Protein AF-A0A377TPM5-F1 (afdb_monomer_lite)

Sequence (86 aa):
MVSPPIPPLPEALHDVDFTVATTARSRARFHYYATPQQLLPLLEEKAQWMTHAALVFGREDSGLSNEELALADVLTGVRWLRIIRR

Radius of gyration: 14.67 Å; chains: 1; bounding box: 40×44×28 Å

Secondary structure (DSSP, 8-state):
-PPPPPPPHHHHTTT-SEEEEEESS--TTSS-EE-HHHHHHHHHHHTTT-S-EEEE--BTTTB--HHHHHT-SEEEE---------

Foldseek 3Di:
DDDDDDDPPVVVCVLFPAEEEEDQDPDPPDPAEDEPVRVVVVCVVCVVPTDHYYYDWADPPPTDDPVSVVPHPYYYYPPPPPPPPD

Organism: Klebsiella pneumoniae (NCBI:txid573)

InterPro domains:
  IPR004384 RNA methyltransferase TrmJ/LasT [PTHR42786] (8-76)
  IPR029026 tRNA (guanine-N1-)-methyltransferase, N-terminal [G3DSA:3.40.1280.10] (5-80)
  IPR029028 Alpha/beta knot methyltransferases [SSF75217] (8-78)

Structure (mmCIF, N/CA/C/O backbone):
data_AF-A0A377TPM5-F1
#
_entry.id   AF-A0A377TPM5-F1
#
loop_
_atom_site.group_PDB
_atom_site.id
_atom_site.type_symbol
_atom_site.label_atom_id
_atom_site.label_alt_id
_atom_site.label_comp_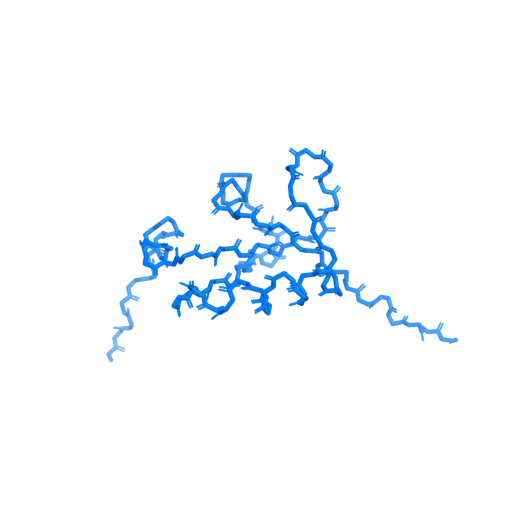id
_atom_site.label_asym_id
_atom_site.label_entity_id
_atom_site.label_seq_id
_atom_site.pdbx_PDB_ins_code
_atom_site.Cartn_x
_atom_site.Cartn_y
_atom_site.Cartn_z
_atom_site.occupancy
_atom_site.B_iso_or_equiv
_atom_site.auth_seq_id
_atom_site.auth_comp_id
_atom_site.auth_asym_id
_atom_site.auth_atom_id
_atom_site.pdbx_PDB_model_num
ATOM 1 N N . MET A 1 1 ? 8.860 -28.160 6.827 1.00 73.94 1 MET A N 1
ATOM 2 C CA . MET A 1 1 ? 7.494 -27.613 6.698 1.00 73.94 1 MET A CA 1
ATOM 3 C C . MET A 1 1 ? 7.571 -26.525 5.640 1.00 73.94 1 MET A C 1
ATOM 5 O O . MET A 1 1 ? 8.371 -25.618 5.814 1.00 73.94 1 MET A O 1
ATOM 9 N N . VAL A 1 2 ? 6.900 -26.688 4.501 1.00 81.38 2 VAL A N 1
ATOM 10 C CA . VAL A 1 2 ? 6.872 -25.673 3.429 1.00 81.38 2 VAL A CA 1
ATOM 11 C C . VAL A 1 2 ? 5.850 -24.607 3.817 1.00 81.38 2 VAL A C 1
ATOM 13 O O . VAL A 1 2 ? 4.754 -24.965 4.247 1.00 81.38 2 VAL A O 1
ATOM 16 N N . SER A 1 3 ? 6.214 -23.327 3.723 1.00 78.38 3 SER A N 1
ATOM 17 C CA . SER A 1 3 ? 5.278 -22.224 3.960 1.00 78.38 3 SER A CA 1
ATOM 18 C C . SER A 1 3 ? 4.111 -22.295 2.972 1.00 78.38 3 SER A C 1
ATOM 20 O O . SER A 1 3 ? 4.319 -22.724 1.831 1.00 78.38 3 SER A O 1
ATOM 22 N N . PRO A 1 4 ? 2.897 -21.887 3.379 1.00 82.25 4 PRO A N 1
ATOM 23 C CA . PRO A 1 4 ? 1.779 -21.803 2.455 1.00 82.25 4 PRO A CA 1
ATOM 24 C C . PRO A 1 4 ? 2.101 -20.835 1.304 1.00 82.25 4 PRO A C 1
ATOM 26 O O . PRO A 1 4 ? 2.920 -19.923 1.475 1.00 82.25 4 PRO A O 1
ATOM 29 N N . PRO A 1 5 ? 1.481 -21.030 0.128 1.00 84.56 5 PRO A N 1
ATOM 30 C CA . PRO A 1 5 ? 1.615 -20.089 -0.973 1.00 84.56 5 PRO A CA 1
ATOM 31 C C . PRO A 1 5 ? 1.124 -18.703 -0.540 1.00 84.56 5 PRO A C 1
ATOM 33 O O . PRO A 1 5 ? 0.136 -18.583 0.183 1.00 84.56 5 PRO A O 1
ATOM 36 N N . ILE A 1 6 ? 1.827 -17.662 -0.984 1.00 82.25 6 ILE A N 1
ATOM 37 C CA . ILE A 1 6 ? 1.413 -16.277 -0.745 1.00 82.25 6 ILE A CA 1
ATOM 38 C C . ILE A 1 6 ? 0.180 -16.003 -1.620 1.00 82.25 6 ILE A C 1
ATOM 40 O O . ILE A 1 6 ? 0.248 -16.268 -2.826 1.00 82.25 6 ILE A O 1
ATOM 44 N N . PRO A 1 7 ? -0.930 -15.500 -1.052 1.00 90.25 7 PRO A N 1
ATOM 45 C CA . PRO A 1 7 ? -2.127 -15.201 -1.825 1.00 90.25 7 PRO A CA 1
ATOM 46 C C . PRO A 1 7 ? -1.907 -14.004 -2.769 1.00 90.25 7 PRO A C 1
ATOM 48 O O . PRO A 1 7 ? -1.018 -13.177 -2.536 1.00 90.25 7 PRO A O 1
ATOM 51 N N . PRO A 1 8 ? -2.715 -13.872 -3.834 1.00 93.00 8 PRO A N 1
ATOM 52 C CA . PRO A 1 8 ? -2.754 -12.665 -4.652 1.00 93.00 8 PRO A CA 1
ATOM 53 C C . PRO A 1 8 ? -3.079 -11.417 -3.819 1.00 93.00 8 PRO A C 1
ATOM 55 O O . PRO A 1 8 ? -3.807 -11.492 -2.829 1.00 93.00 8 PRO A O 1
ATOM 58 N N . LEU A 1 9 ? -2.602 -10.247 -4.257 1.00 93.38 9 LEU A N 1
ATOM 59 C CA . LEU A 1 9 ? -2.767 -8.993 -3.511 1.00 93.38 9 LEU A CA 1
ATOM 60 C C . LEU A 1 9 ? -4.228 -8.669 -3.123 1.00 93.38 9 LEU A C 1
ATOM 62 O O . LEU A 1 9 ? -4.433 -8.319 -1.967 1.00 93.38 9 LEU A O 1
ATOM 66 N N . PRO A 1 10 ? -5.251 -8.818 -3.994 1.00 94.94 10 PRO A N 1
ATOM 67 C CA . PRO A 1 10 ? -6.640 -8.564 -3.595 1.00 94.94 10 PRO A CA 1
ATOM 68 C C . PRO A 1 10 ? -7.110 -9.418 -2.411 1.00 94.94 10 PRO A C 1
ATOM 70 O O . PRO A 1 10 ? -7.841 -8.940 -1.554 1.00 94.94 10 PRO A O 1
ATOM 73 N N . GLU A 1 11 ? -6.680 -10.679 -2.355 1.00 95.06 11 GLU A N 1
ATOM 74 C CA . GLU A 1 11 ? -7.028 -11.596 -1.267 1.00 95.06 11 GLU A CA 1
ATOM 75 C C . GLU A 1 11 ? -6.258 -11.243 0.014 1.00 95.06 11 GLU A C 1
ATOM 77 O O . GLU A 1 11 ? -6.820 -11.260 1.108 1.00 95.06 11 GLU A O 1
ATOM 82 N N . ALA A 1 12 ? -4.999 -10.821 -0.121 1.00 92.75 12 ALA A N 1
ATOM 83 C CA . ALA A 1 12 ? -4.188 -10.337 0.995 1.00 92.75 12 ALA A CA 1
ATOM 84 C C . ALA A 1 12 ? -4.706 -9.027 1.625 1.00 92.75 12 ALA A C 1
ATOM 86 O O . ALA A 1 12 ? -4.281 -8.686 2.724 1.00 92.75 12 ALA A O 1
ATOM 87 N N . LEU A 1 13 ? -5.577 -8.287 0.931 1.00 94.88 13 LEU A N 1
ATOM 88 C CA . LEU A 1 13 ? -6.136 -7.009 1.385 1.00 94.88 13 LEU A CA 1
ATOM 89 C C . LEU A 1 13 ? -7.597 -7.116 1.861 1.00 94.88 13 LEU A C 1
ATOM 91 O O . LEU A 1 13 ? -8.200 -6.096 2.176 1.00 94.88 13 LEU A O 1
ATOM 95 N N . HIS A 1 14 ? -8.192 -8.314 1.896 1.00 94.12 14 HIS A N 1
ATOM 96 C CA . HIS A 1 14 ? -9.637 -8.469 2.122 1.00 94.12 14 HIS A CA 1
ATOM 97 C C . HIS A 1 14 ? -10.135 -7.980 3.499 1.00 94.12 14 HIS A C 1
ATOM 99 O O . HIS A 1 14 ? -11.311 -7.647 3.633 1.00 94.12 14 HIS A O 1
ATOM 105 N N . ASP A 1 15 ? -9.266 -7.953 4.509 1.00 93.88 15 ASP A N 1
ATOM 106 C CA . ASP A 1 15 ? -9.528 -7.551 5.896 1.00 93.88 15 ASP A CA 1
ATOM 107 C C . ASP A 1 15 ? -8.805 -6.249 6.288 1.00 93.88 15 ASP A C 1
ATOM 109 O O . ASP A 1 15 ? -8.710 -5.903 7.468 1.00 93.88 15 ASP A O 1
ATOM 113 N N . VAL A 1 16 ? -8.301 -5.518 5.290 1.00 95.06 16 VAL A N 1
ATOM 114 C CA . VAL A 1 16 ? -7.590 -4.251 5.456 1.00 95.06 16 VAL A CA 1
ATOM 115 C C . VAL A 1 16 ? -8.555 -3.087 5.239 1.00 95.06 16 VAL A C 1
ATOM 117 O O . VAL A 1 16 ? -9.175 -2.973 4.186 1.00 95.06 16 VAL A O 1
ATOM 120 N N . ASP A 1 17 ? -8.638 -2.175 6.210 1.00 94.06 17 ASP A N 1
ATOM 121 C CA . ASP A 1 17 ? -9.521 -1.003 6.138 1.00 94.06 17 ASP A CA 1
ATOM 122 C C . ASP A 1 17 ? -8.907 0.154 5.331 1.00 94.06 17 ASP A C 1
ATOM 124 O O . ASP A 1 17 ? -9.619 1.050 4.874 1.00 94.06 17 ASP A O 1
ATOM 128 N N . PHE A 1 18 ? -7.574 0.182 5.211 1.00 93.12 18 PHE A N 1
ATOM 129 C CA . PHE A 1 18 ? -6.857 1.225 4.481 1.00 93.12 18 PHE A CA 1
ATOM 130 C C . PHE A 1 18 ? -5.538 0.726 3.891 1.00 93.12 18 PHE A C 1
ATOM 132 O O . PHE A 1 18 ? -4.667 0.205 4.595 1.00 93.12 18 PHE A O 1
ATOM 139 N N . THR A 1 19 ? -5.346 0.967 2.600 1.00 94.62 19 THR A N 1
ATOM 140 C CA . THR A 1 19 ? -4.177 0.505 1.856 1.00 94.62 19 THR A CA 1
ATOM 141 C C . THR A 1 19 ? -3.342 1.675 1.351 1.00 94.62 19 THR A C 1
ATOM 143 O O . THR A 1 19 ? -3.797 2.522 0.579 1.00 94.62 19 THR A O 1
ATOM 146 N N . VAL A 1 20 ? -2.064 1.685 1.729 1.00 94.06 20 VAL A N 1
ATOM 147 C CA . VAL A 1 20 ? -1.054 2.606 1.209 1.00 94.06 20 VAL A CA 1
ATOM 148 C C . VAL A 1 20 ? -0.132 1.850 0.265 1.00 94.06 20 VAL A C 1
ATOM 150 O O . VAL A 1 20 ? 0.553 0.923 0.685 1.00 94.06 20 VAL A O 1
ATOM 153 N N . ALA A 1 21 ? -0.032 2.276 -0.990 1.00 93.56 21 ALA A N 1
ATOM 154 C CA . ALA A 1 21 ? 0.922 1.700 -1.935 1.00 93.56 21 ALA A CA 1
ATOM 155 C C . ALA A 1 21 ? 2.120 2.619 -2.175 1.00 93.56 21 ALA A C 1
ATOM 157 O O . ALA A 1 21 ? 2.003 3.837 -2.335 1.00 93.56 21 ALA A O 1
ATOM 158 N N . THR A 1 22 ? 3.301 2.014 -2.246 1.00 92.12 22 THR A N 1
ATOM 159 C CA . THR A 1 22 ? 4.548 2.720 -2.527 1.00 92.12 22 THR A CA 1
ATOM 160 C C . THR A 1 22 ? 4.835 2.796 -4.024 1.00 92.12 22 THR A C 1
ATOM 162 O O . THR A 1 22 ? 4.641 1.841 -4.776 1.00 92.12 22 THR A O 1
ATOM 165 N N . THR A 1 23 ? 5.323 3.946 -4.493 1.00 86.50 23 THR A N 1
ATOM 166 C CA . THR A 1 23 ? 5.698 4.106 -5.902 1.00 86.50 23 THR A CA 1
ATOM 167 C C . THR A 1 23 ? 6.911 5.011 -6.096 1.00 86.50 23 THR A C 1
ATOM 169 O O . THR A 1 23 ? 7.067 6.038 -5.440 1.00 86.50 23 THR A O 1
ATOM 172 N N . ALA A 1 24 ? 7.775 4.645 -7.045 1.00 80.19 24 ALA A N 1
ATOM 173 C CA . ALA A 1 24 ? 8.900 5.475 -7.477 1.00 80.19 24 ALA A CA 1
ATOM 174 C C . ALA A 1 24 ? 8.483 6.576 -8.472 1.00 80.19 24 ALA A C 1
ATOM 176 O O . ALA A 1 24 ? 9.264 7.480 -8.768 1.00 80.19 24 ALA A O 1
ATOM 177 N N . ARG A 1 25 ? 7.265 6.502 -9.026 1.00 72.88 25 ARG A N 1
ATOM 178 C CA . ARG A 1 25 ? 6.767 7.457 -10.020 1.00 72.88 25 ARG A CA 1
ATOM 179 C C . ARG A 1 25 ? 5.697 8.338 -9.397 1.00 72.88 25 ARG A C 1
ATOM 181 O O . ARG A 1 25 ? 4.677 7.834 -8.944 1.00 72.88 25 ARG A O 1
ATOM 188 N N . SER A 1 26 ? 5.875 9.656 -9.480 1.00 63.00 26 SER A N 1
ATOM 189 C CA . SER A 1 26 ? 4.756 10.580 -9.284 1.00 63.00 26 SER A CA 1
ATOM 190 C C . SER A 1 26 ? 3.802 10.406 -10.464 1.00 63.00 26 SER A C 1
ATOM 192 O O . SER A 1 26 ? 4.028 10.924 -11.559 1.00 63.00 26 SER A O 1
ATOM 194 N N . ARG A 1 27 ? 2.790 9.557 -10.294 1.00 64.31 27 ARG A N 1
ATOM 195 C CA . ARG A 1 27 ? 1.766 9.332 -11.308 1.00 64.31 27 ARG A CA 1
ATOM 196 C C . ARG A 1 27 ? 0.612 10.275 -11.003 1.00 64.31 27 ARG A C 1
ATOM 198 O O . ARG A 1 27 ? -0.288 9.927 -10.254 1.00 64.31 27 ARG A O 1
ATOM 205 N N . ALA A 1 28 ? 0.608 11.429 -11.667 1.00 54.88 28 ALA A N 1
ATOM 206 C CA . ALA A 1 28 ? -0.480 12.418 -11.655 1.00 54.88 28 ALA A CA 1
ATOM 207 C C . ALA A 1 28 ? -1.860 11.874 -12.107 1.00 54.88 28 ALA A C 1
ATOM 209 O O . ALA A 1 28 ? -2.812 12.634 -12.219 1.00 54.88 28 ALA A O 1
ATOM 210 N N . ARG A 1 29 ? -1.963 10.571 -12.411 1.00 57.09 29 ARG A N 1
ATOM 211 C CA . ARG A 1 29 ? -3.193 9.879 -12.815 1.00 57.09 29 ARG A CA 1
ATOM 212 C C . ARG A 1 29 ? -3.930 9.200 -11.658 1.00 57.09 29 ARG A C 1
ATOM 214 O O . ARG A 1 29 ? -5.042 8.744 -11.875 1.00 57.09 29 ARG A O 1
ATOM 221 N N . PHE A 1 30 ? -3.334 9.108 -10.470 1.00 61.84 30 PHE A N 1
ATOM 222 C CA . PHE A 1 30 ? -4.011 8.560 -9.296 1.00 61.84 30 PHE A CA 1
ATOM 223 C C . PHE A 1 30 ? -4.480 9.705 -8.402 1.00 61.84 30 PHE A C 1
ATOM 225 O O . PHE A 1 30 ? -3.720 10.632 -8.124 1.00 61.84 30 PHE A O 1
ATOM 232 N N . HIS A 1 31 ? -5.748 9.651 -8.001 1.00 62.12 31 HIS A N 1
ATOM 233 C CA . HIS A 1 31 ? -6.460 10.779 -7.400 1.00 62.12 31 HIS A CA 1
ATOM 234 C C . HIS A 1 31 ? -5.987 11.148 -5.984 1.00 62.12 31 HIS A C 1
ATOM 236 O O . HIS A 1 31 ? -6.270 12.254 -5.533 1.00 62.12 31 HIS A O 1
ATOM 242 N N . TYR A 1 32 ? -5.219 10.283 -5.314 1.00 79.50 32 TYR A N 1
ATOM 243 C CA . TYR A 1 32 ? -4.828 10.471 -3.916 1.00 79.50 32 TYR A CA 1
ATOM 244 C C . TYR A 1 32 ? -3.355 10.107 -3.695 1.00 79.50 32 TYR A C 1
ATOM 246 O O . TYR A 1 32 ? -3.009 9.001 -3.285 1.00 79.50 32 TYR A O 1
ATOM 254 N N . TYR A 1 33 ? -2.462 11.049 -4.004 1.00 87.56 33 TYR A N 1
ATOM 255 C CA . TYR A 1 33 ? -1.034 10.939 -3.699 1.00 87.56 33 TYR A CA 1
ATOM 256 C C . TYR A 1 33 ? -0.686 11.792 -2.474 1.00 87.56 33 TYR A C 1
ATOM 258 O O . TYR A 1 33 ? -0.975 12.988 -2.457 1.00 87.56 33 TYR A O 1
ATOM 266 N N . ALA A 1 34 ? -0.004 11.201 -1.492 1.00 89.31 34 ALA A N 1
ATOM 267 C CA . ALA A 1 34 ? 0.525 11.887 -0.317 1.00 89.31 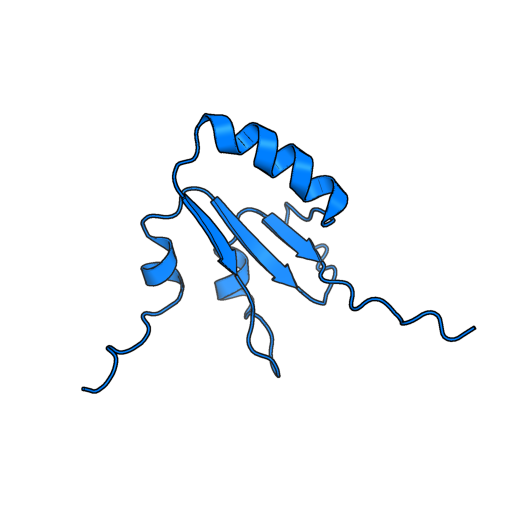34 ALA A CA 1
ATOM 268 C C . ALA A 1 34 ? 2.038 11.656 -0.211 1.00 89.31 34 ALA A C 1
ATOM 270 O O . ALA A 1 34 ? 2.527 10.542 -0.388 1.00 89.31 34 ALA A O 1
ATOM 271 N N . THR A 1 35 ? 2.822 12.693 0.095 1.00 88.88 35 THR A N 1
ATOM 272 C CA . THR A 1 35 ? 4.213 12.470 0.527 1.00 88.88 35 THR A CA 1
ATOM 273 C C . THR A 1 35 ? 4.235 11.717 1.861 1.00 88.88 35 THR A C 1
ATOM 275 O O . THR A 1 35 ? 3.257 11.789 2.602 1.00 88.88 35 THR A O 1
ATOM 278 N N . PRO A 1 36 ? 5.339 11.048 2.245 1.00 88.25 36 PRO A N 1
ATOM 279 C CA . PRO A 1 36 ? 5.434 10.418 3.564 1.00 88.25 36 PRO A CA 1
ATOM 280 C C . PRO A 1 36 ? 5.095 11.367 4.728 1.00 88.25 36 PRO A C 1
ATOM 282 O O . PRO A 1 36 ? 4.436 10.966 5.679 1.00 88.25 36 PRO A O 1
ATOM 285 N N . GLN A 1 37 ? 5.474 12.645 4.624 1.00 89.62 37 GLN A N 1
ATOM 286 C CA . GLN A 1 37 ? 5.154 13.671 5.622 1.00 89.62 37 GLN A CA 1
ATOM 287 C C . GLN A 1 37 ? 3.663 14.038 5.650 1.00 89.62 37 GLN A C 1
ATOM 289 O O . GLN A 1 37 ? 3.141 14.345 6.713 1.00 89.62 37 GLN A O 1
ATOM 294 N N . GLN A 1 38 ? 2.983 14.020 4.501 1.00 90.38 38 GLN A N 1
ATOM 295 C CA . GLN A 1 38 ? 1.534 14.243 4.412 1.00 90.38 38 GLN A CA 1
ATOM 296 C C . GLN A 1 38 ? 0.733 12.998 4.808 1.00 90.38 38 GLN A C 1
ATOM 298 O O . GLN A 1 38 ? -0.392 13.116 5.279 1.00 90.38 38 GLN A O 1
ATOM 303 N N . LEU A 1 39 ? 1.308 11.811 4.614 1.00 90.69 39 LEU A N 1
ATOM 304 C CA . LEU A 1 39 ? 0.677 10.540 4.938 1.00 90.69 39 LEU A CA 1
ATOM 305 C C . LEU A 1 39 ? 0.540 10.348 6.450 1.00 90.69 39 LEU A C 1
ATOM 307 O O . LEU A 1 39 ? -0.473 9.826 6.896 1.00 90.69 39 LEU A O 1
ATOM 311 N N . LEU A 1 40 ? 1.535 10.774 7.232 1.00 91.19 40 LEU A N 1
ATOM 312 C CA . LEU A 1 40 ? 1.536 10.593 8.684 1.00 91.19 40 LEU A CA 1
ATOM 313 C C . LEU A 1 40 ? 0.280 11.162 9.379 1.00 91.19 40 LEU A C 1
ATOM 315 O O . LEU A 1 40 ? -0.418 10.374 10.013 1.00 91.19 40 LEU A O 1
ATOM 319 N N . PRO A 1 41 ? -0.083 12.452 9.222 1.00 92.50 41 PRO A N 1
ATOM 320 C CA . PRO A 1 41 ? -1.291 12.983 9.855 1.00 92.50 41 PRO A CA 1
ATOM 321 C C . PRO A 1 41 ? -2.574 12.317 9.335 1.00 92.50 41 PRO A C 1
ATOM 323 O O . PRO A 1 41 ? -3.530 12.149 10.086 1.00 92.50 41 PRO A O 1
ATOM 326 N N . LEU A 1 42 ? -2.595 11.879 8.070 1.00 90.50 42 LEU A N 1
ATOM 327 C CA . LEU A 1 42 ? -3.726 11.135 7.510 1.00 90.50 42 LEU A CA 1
ATOM 328 C C . LEU A 1 42 ? -3.892 9.768 8.191 1.00 90.50 42 LEU A C 1
ATOM 330 O O . LEU A 1 42 ? -5.014 9.356 8.471 1.00 90.50 42 LEU A O 1
ATOM 334 N N . LEU A 1 43 ? -2.791 9.067 8.471 1.00 91.31 43 LEU A N 1
ATOM 335 C CA . LEU A 1 43 ? -2.823 7.805 9.209 1.00 91.31 43 LEU A CA 1
ATOM 336 C C . LEU A 1 43 ? -3.229 8.015 10.670 1.00 91.31 43 LEU A C 1
ATOM 338 O O . LEU A 1 43 ? -4.006 7.219 11.182 1.00 91.31 43 LEU A O 1
ATOM 342 N N . GLU A 1 44 ? -2.755 9.079 11.322 1.00 93.19 44 GLU A N 1
ATOM 343 C CA . GLU A 1 44 ? -3.135 9.419 12.702 1.00 93.19 44 GLU A CA 1
ATOM 344 C C . GLU A 1 44 ? -4.642 9.685 12.837 1.00 93.19 44 GLU A C 1
ATOM 346 O O . GLU A 1 44 ? -5.274 9.190 13.769 1.00 93.19 44 GLU A O 1
ATOM 351 N N . GLU A 1 45 ? -5.236 10.409 11.885 1.00 91.56 45 GLU A N 1
ATOM 352 C CA . GLU A 1 45 ? -6.684 10.644 11.841 1.00 91.56 45 GLU A CA 1
ATOM 353 C C . GLU A 1 45 ? -7.462 9.336 11.616 1.00 91.56 45 GLU A C 1
ATOM 355 O O . GLU A 1 45 ? -8.441 9.053 12.309 1.00 91.56 45 GLU A O 1
ATOM 360 N N . LYS A 1 46 ? -7.010 8.504 10.668 1.00 88.38 46 LYS A N 1
ATOM 361 C CA . LYS A 1 46 ? -7.673 7.236 10.323 1.00 88.38 46 LYS A CA 1
ATOM 362 C C . LYS A 1 46 ? -7.542 6.167 11.399 1.00 88.38 46 LYS A C 1
ATOM 364 O O . LYS A 1 46 ? -8.464 5.378 11.584 1.00 88.38 46 LYS A O 1
ATOM 369 N N . ALA A 1 47 ? -6.437 6.159 12.140 1.00 90.44 47 ALA A N 1
ATOM 370 C CA . ALA A 1 47 ? -6.175 5.197 13.207 1.00 90.44 47 ALA A CA 1
ATOM 371 C C . ALA A 1 47 ? -7.220 5.238 14.337 1.00 90.44 47 ALA A C 1
ATOM 373 O O . ALA A 1 47 ? -7.300 4.301 15.123 1.00 90.44 47 ALA A O 1
ATOM 374 N N . GLN A 1 48 ? -8.038 6.293 14.422 1.00 90.69 48 GLN A N 1
ATOM 375 C CA . GLN A 1 48 ? -9.131 6.373 15.394 1.00 90.69 48 GLN A CA 1
ATOM 376 C C . GLN A 1 48 ? -10.286 5.400 15.107 1.00 90.69 48 GLN A C 1
ATOM 378 O O . GLN A 1 48 ? -11.059 5.098 16.014 1.00 90.69 48 GLN A O 1
ATOM 383 N N . TRP A 1 49 ? -10.431 4.936 13.863 1.00 88.62 49 TRP A N 1
ATOM 384 C CA . TRP A 1 49 ? -11.557 4.103 13.419 1.00 88.62 49 TRP A CA 1
ATOM 385 C C . TRP A 1 49 ? -11.149 2.914 12.540 1.00 88.62 49 TRP A C 1
ATOM 387 O O . TRP A 1 49 ? -11.961 2.022 12.312 1.00 88.62 49 TRP A O 1
ATOM 397 N N . MET A 1 50 ? -9.905 2.881 12.070 1.00 90.62 50 MET A N 1
ATOM 398 C CA . MET A 1 50 ? -9.309 1.748 11.370 1.00 90.62 50 MET A CA 1
ATOM 399 C C . MET A 1 50 ? -8.738 0.719 12.349 1.00 90.62 50 MET A C 1
ATOM 401 O O . MET A 1 50 ? -8.074 1.080 13.319 1.00 90.62 50 MET A O 1
ATOM 405 N N . THR A 1 51 ? -8.920 -0.563 12.037 1.00 89.75 51 THR A N 1
ATOM 406 C CA . THR A 1 51 ? -8.320 -1.682 12.776 1.00 89.75 51 THR A CA 1
ATOM 407 C C . THR A 1 51 ? -7.059 -2.193 12.076 1.00 89.75 51 THR A C 1
ATOM 409 O O . THR A 1 51 ? -6.056 -2.458 12.739 1.00 89.75 51 THR A O 1
ATOM 412 N N . HIS A 1 52 ? -7.070 -2.270 10.741 1.00 93.44 52 HIS A N 1
ATOM 413 C CA . HIS A 1 52 ? -5.967 -2.805 9.943 1.00 93.44 52 HIS A CA 1
ATOM 414 C C . HIS A 1 52 ? -5.597 -1.879 8.783 1.00 93.44 52 HIS A C 1
ATOM 416 O O . HIS A 1 52 ? -6.426 -1.542 7.941 1.00 93.44 52 HIS A O 1
ATOM 422 N N . ALA A 1 53 ? -4.314 -1.522 8.707 1.00 93.38 53 ALA A N 1
ATOM 423 C CA . ALA A 1 53 ? -3.723 -0.826 7.568 1.00 93.38 53 ALA A CA 1
ATOM 424 C C . ALA A 1 53 ? -2.681 -1.709 6.881 1.00 93.38 53 ALA A C 1
ATOM 426 O O . ALA A 1 53 ? -1.893 -2.380 7.552 1.00 93.38 53 ALA A O 1
ATOM 427 N N . ALA A 1 54 ? -2.607 -1.626 5.553 1.00 94.69 54 ALA A N 1
ATOM 428 C CA . ALA A 1 54 ? -1.552 -2.256 4.769 1.00 94.69 54 ALA A CA 1
ATOM 429 C C . ALA A 1 54 ? -0.622 -1.214 4.146 1.00 94.69 54 ALA A C 1
ATOM 431 O O . ALA A 1 54 ? -1.062 -0.222 3.565 1.00 94.69 54 ALA A O 1
ATOM 432 N N . LEU A 1 55 ? 0.683 -1.485 4.211 1.00 94.38 55 LEU A N 1
ATOM 433 C CA . LEU A 1 55 ? 1.696 -0.783 3.432 1.00 94.38 55 LEU A CA 1
ATOM 434 C C . LEU A 1 55 ? 2.243 -1.735 2.369 1.00 94.38 55 LEU A C 1
ATOM 436 O O . LEU A 1 55 ? 2.934 -2.704 2.681 1.00 94.38 55 LEU A O 1
ATOM 440 N N . VAL A 1 56 ? 1.931 -1.452 1.109 1.00 94.25 56 VAL A N 1
ATOM 441 C CA . VAL A 1 56 ? 2.207 -2.339 -0.018 1.00 94.25 56 VAL A CA 1
ATOM 442 C C . VAL A 1 56 ? 3.466 -1.892 -0.754 1.00 94.25 56 VAL A C 1
ATOM 444 O O . VAL A 1 56 ? 3.602 -0.740 -1.192 1.00 94.25 56 VAL A O 1
ATOM 447 N N . PHE A 1 57 ? 4.382 -2.841 -0.925 1.00 92.12 57 PHE A N 1
ATOM 448 C CA . PHE A 1 57 ? 5.598 -2.683 -1.711 1.00 92.12 57 PHE A CA 1
ATOM 449 C C . PHE A 1 57 ? 5.510 -3.491 -2.995 1.00 92.12 57 PHE A C 1
ATOM 451 O O . PHE A 1 57 ? 5.077 -4.640 -3.003 1.00 92.12 57 PHE A O 1
ATOM 458 N N . GLY A 1 58 ? 5.929 -2.861 -4.087 1.00 89.62 58 GLY A N 1
ATOM 459 C CA . GLY A 1 58 ? 6.051 -3.527 -5.372 1.00 89.62 58 GLY A CA 1
ATOM 460 C C . GLY A 1 58 ? 7.291 -4.396 -5.467 1.00 89.62 58 GLY A C 1
ATOM 461 O O . GLY A 1 58 ? 8.195 -4.344 -4.634 1.00 89.62 58 GLY A O 1
ATOM 462 N N . ARG A 1 59 ? 7.344 -5.150 -6.558 1.00 89.75 59 ARG A N 1
ATOM 463 C CA . ARG A 1 59 ? 8.510 -5.944 -6.937 1.00 89.75 59 ARG A CA 1
ATOM 464 C C . ARG A 1 59 ? 9.722 -5.040 -7.173 1.00 89.75 59 ARG A C 1
ATOM 466 O O . ARG A 1 59 ? 9.568 -3.899 -7.605 1.00 89.75 59 ARG A O 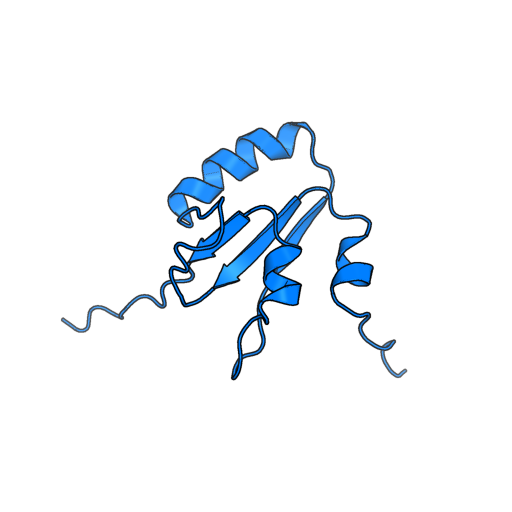1
ATOM 473 N N . GLU A 1 60 ? 10.922 -5.554 -6.929 1.00 87.19 60 GLU A N 1
ATOM 474 C CA . GLU A 1 60 ? 12.165 -4.778 -7.051 1.00 87.19 60 GLU A CA 1
ATOM 475 C C . GLU A 1 60 ? 12.409 -4.260 -8.479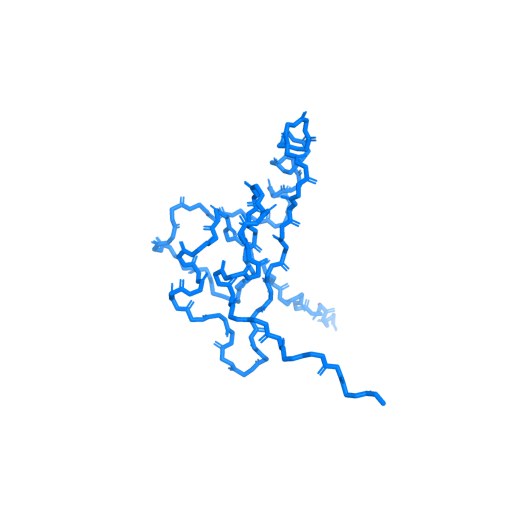 1.00 87.19 60 GLU A C 1
ATOM 477 O O . GLU A 1 60 ? 12.812 -3.115 -8.675 1.00 87.19 60 GLU A O 1
ATOM 482 N N . ASP A 1 61 ? 12.121 -5.092 -9.478 1.00 85.94 61 ASP A N 1
ATOM 483 C CA . ASP A 1 61 ? 12.384 -4.838 -10.893 1.00 85.94 61 ASP A CA 1
ATOM 484 C C . ASP A 1 61 ? 11.259 -4.055 -11.586 1.00 85.94 61 ASP A C 1
ATOM 486 O O . ASP A 1 61 ? 11.518 -3.144 -12.376 1.00 85.94 61 ASP A O 1
ATOM 490 N N . SER A 1 62 ? 10.003 -4.396 -11.293 1.00 86.88 62 SER A N 1
ATOM 491 C CA . SER A 1 62 ? 8.833 -3.844 -11.988 1.00 86.88 62 SER A CA 1
ATOM 492 C C . SER A 1 62 ? 7.982 -2.891 -11.148 1.00 86.88 62 SER A C 1
ATOM 494 O O . SER A 1 62 ? 7.135 -2.183 -11.696 1.00 86.88 62 SER A O 1
ATOM 496 N N . GLY A 1 63 ? 8.180 -2.851 -9.829 1.00 89.94 63 GLY A N 1
ATOM 497 C CA . GLY A 1 63 ? 7.265 -2.187 -8.903 1.00 89.94 63 GLY A CA 1
ATOM 498 C C . GLY A 1 63 ? 5.879 -2.840 -8.888 1.00 89.94 63 GLY A C 1
ATOM 499 O O . GLY A 1 63 ? 5.738 -4.023 -9.205 1.00 89.94 63 GLY A O 1
ATOM 500 N N . LEU A 1 64 ? 4.870 -2.051 -8.504 1.00 90.19 64 LEU A N 1
ATOM 501 C CA . LEU A 1 64 ? 3.452 -2.415 -8.589 1.00 90.19 64 LEU A CA 1
ATOM 502 C C . LEU A 1 64 ? 2.904 -2.123 -9.992 1.00 90.19 64 LEU A C 1
ATOM 504 O O . LEU A 1 64 ? 3.158 -1.056 -10.576 1.00 90.19 64 LEU A O 1
ATOM 508 N N . SER A 1 65 ? 2.119 -3.062 -10.506 1.00 90.44 65 SER A N 1
ATOM 509 C CA . SER A 1 65 ? 1.295 -2.907 -11.701 1.00 90.44 65 SER A CA 1
ATOM 510 C C . SER A 1 65 ? 0.208 -1.844 -11.497 1.00 90.44 65 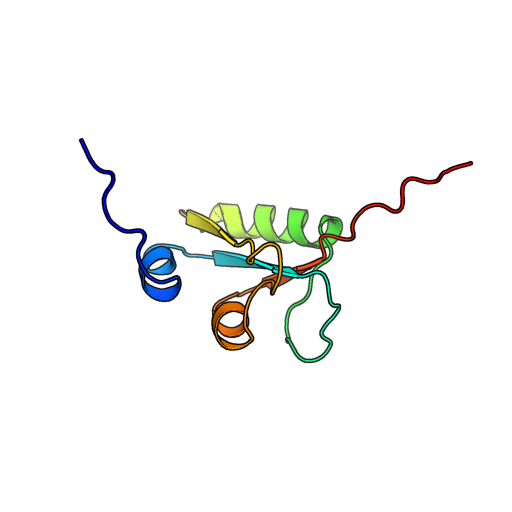SER A C 1
ATOM 512 O O . SER A 1 65 ? -0.085 -1.411 -10.383 1.00 90.44 65 SER A O 1
ATOM 514 N N . ASN A 1 66 ? -0.412 -1.388 -12.589 1.00 88.75 66 ASN A N 1
ATOM 515 C CA . ASN A 1 66 ? -1.509 -0.423 -12.481 1.00 88.75 66 ASN A CA 1
ATOM 516 C C . ASN A 1 66 ? -2.755 -1.028 -11.814 1.00 88.75 66 ASN A C 1
ATOM 518 O O . ASN A 1 66 ? -3.482 -0.289 -11.162 1.00 88.75 66 ASN A O 1
ATOM 522 N N . GLU A 1 67 ? -2.983 -2.335 -11.971 1.00 91.31 67 GLU A N 1
ATOM 523 C CA . GLU A 1 67 ? -4.090 -3.053 -11.328 1.00 91.31 67 GLU A CA 1
ATOM 524 C C . GLU A 1 67 ? -3.887 -3.111 -9.812 1.00 91.31 67 GLU A C 1
ATOM 526 O O . GLU A 1 67 ? -4.790 -2.765 -9.062 1.00 91.31 67 GLU A O 1
ATOM 531 N N . GLU A 1 68 ? -2.672 -3.427 -9.355 1.00 92.06 68 GLU A N 1
ATOM 532 C CA . GLU A 1 68 ? -2.327 -3.412 -7.927 1.00 92.06 68 GLU A CA 1
ATOM 533 C C . GLU A 1 68 ? -2.391 -1.997 -7.333 1.00 92.06 68 GLU A C 1
ATOM 535 O O . GLU A 1 68 ? -2.844 -1.816 -6.208 1.00 92.06 68 GLU A O 1
ATOM 540 N N . LEU A 1 69 ? -1.984 -0.970 -8.087 1.00 90.81 69 LEU A N 1
ATOM 541 C CA . LEU A 1 69 ? -2.101 0.424 -7.642 1.00 90.81 69 LEU A CA 1
ATOM 542 C C . LEU A 1 69 ? -3.552 0.900 -7.545 1.00 90.81 69 LEU A C 1
ATOM 544 O O . LEU A 1 69 ? -3.833 1.785 -6.743 1.00 90.81 69 LEU A O 1
ATOM 548 N N . ALA A 1 70 ? -4.459 0.341 -8.347 1.00 90.56 70 ALA A N 1
ATOM 549 C CA . ALA A 1 70 ? -5.881 0.666 -8.285 1.00 90.56 70 ALA A CA 1
ATOM 550 C C . ALA A 1 70 ? -6.565 0.119 -7.020 1.00 90.56 70 ALA A C 1
ATOM 552 O O . ALA A 1 70 ? -7.653 0.576 -6.688 1.00 90.56 70 ALA A O 1
ATOM 553 N N . LEU A 1 71 ? -5.927 -0.823 -6.313 1.00 92.50 71 LEU A N 1
ATOM 554 C CA . LEU A 1 71 ? -6.393 -1.343 -5.023 1.00 92.50 71 LEU A CA 1
ATOM 555 C C . LEU A 1 71 ? -6.000 -0.450 -3.838 1.00 92.50 71 LEU A C 1
ATOM 557 O O . LEU A 1 71 ? -6.446 -0.695 -2.723 1.00 92.50 71 LEU A O 1
ATOM 561 N N . ALA A 1 72 ? -5.136 0.546 -4.046 1.00 92.50 72 ALA A N 1
ATOM 562 C CA . ALA A 1 72 ? -4.649 1.396 -2.970 1.00 92.50 72 ALA A CA 1
ATOM 563 C C . ALA A 1 72 ? -5.510 2.649 -2.798 1.00 92.50 72 ALA A C 1
ATOM 565 O O . ALA A 1 72 ? -5.796 3.356 -3.766 1.00 92.50 72 ALA A O 1
ATOM 566 N N . ASP A 1 73 ? -5.824 2.981 -1.547 1.00 92.69 73 ASP A N 1
ATOM 567 C CA . ASP A 1 73 ? -6.520 4.219 -1.197 1.00 92.69 73 ASP A CA 1
ATOM 568 C C . ASP A 1 73 ? -5.615 5.439 -1.368 1.00 92.69 73 ASP A C 1
ATOM 570 O O . ASP A 1 73 ? -6.049 6.501 -1.817 1.00 92.69 73 ASP A O 1
ATOM 574 N N . VAL A 1 74 ? -4.337 5.293 -1.001 1.00 91.88 74 VAL A N 1
ATOM 575 C CA . VAL A 1 74 ? -3.337 6.356 -1.107 1.00 91.88 74 VAL A CA 1
ATOM 576 C C . VAL A 1 74 ? -2.041 5.822 -1.689 1.00 91.88 74 VAL A C 1
ATOM 578 O O . VAL A 1 74 ? -1.519 4.781 -1.291 1.00 91.88 74 VAL A O 1
ATOM 581 N N . LEU A 1 75 ? -1.465 6.600 -2.603 1.00 91.81 75 LEU A N 1
ATOM 582 C CA . LEU A 1 75 ? -0.108 6.380 -3.076 1.00 91.81 75 LEU A CA 1
ATOM 583 C C . LEU A 1 75 ? 0.872 7.260 -2.314 1.00 91.81 75 LEU A C 1
ATOM 585 O O . LEU A 1 75 ? 0.639 8.457 -2.137 1.00 91.81 75 LEU A O 1
ATOM 589 N N . THR A 1 76 ? 2.011 6.687 -1.940 1.00 91.00 76 THR A N 1
ATOM 590 C CA . THR A 1 76 ? 3.118 7.439 -1.356 1.00 91.00 76 THR A CA 1
ATOM 591 C C . THR A 1 76 ? 4.414 7.229 -2.114 1.00 91.00 76 THR A C 1
ATOM 593 O O . THR A 1 76 ? 4.759 6.133 -2.569 1.00 91.00 76 THR A O 1
ATOM 596 N N . GLY A 1 77 ? 5.149 8.323 -2.273 1.00 87.31 77 GLY A N 1
ATOM 597 C CA . GLY A 1 77 ? 6.464 8.291 -2.883 1.00 87.31 77 GLY A CA 1
ATOM 598 C C . GLY A 1 77 ? 7.525 7.895 -1.879 1.00 87.31 77 GLY A C 1
ATOM 599 O O . GLY A 1 77 ? 7.924 8.708 -1.045 1.00 87.31 77 GLY A O 1
ATOM 600 N N . VAL A 1 78 ? 8.098 6.712 -2.060 1.00 72.31 78 VAL A N 1
ATOM 601 C CA . VAL A 1 78 ? 9.447 6.412 -1.568 1.00 72.31 78 VAL A CA 1
ATOM 602 C C . VAL A 1 78 ? 10.410 7.046 -2.552 1.00 72.31 78 VAL A C 1
ATOM 604 O O . VAL A 1 78 ? 10.903 6.435 -3.499 1.00 72.31 78 VAL A O 1
ATOM 607 N N . ARG A 1 79 ? 10.641 8.348 -2.368 1.00 61.12 79 ARG A N 1
ATOM 608 C CA . ARG A 1 79 ? 11.800 8.980 -2.983 1.00 61.12 79 ARG A CA 1
ATOM 609 C C . ARG A 1 79 ? 13.003 8.299 -2.346 1.00 61.12 79 ARG A C 1
ATOM 611 O O . ARG A 1 79 ? 13.258 8.521 -1.165 1.00 61.12 79 ARG A O 1
ATOM 618 N N . TRP A 1 80 ? 13.725 7.475 -3.106 1.00 53.19 80 TRP A N 1
ATOM 619 C CA . TRP A 1 80 ? 15.087 7.117 -2.732 1.00 53.19 80 TRP A CA 1
ATOM 620 C C . TRP A 1 80 ? 15.789 8.432 -2.435 1.00 53.19 80 TRP A C 1
ATOM 622 O O . TRP A 1 80 ? 15.892 9.302 -3.307 1.00 53.19 80 TRP A O 1
ATOM 632 N N . LEU A 1 81 ? 16.156 8.628 -1.172 1.00 43.69 81 LEU A N 1
ATOM 633 C CA . LEU A 1 81 ? 16.959 9.756 -0.762 1.00 43.69 81 LEU A CA 1
ATOM 634 C C . LEU A 1 81 ? 18.163 9.747 -1.712 1.00 43.69 81 LEU A C 1
ATOM 636 O O . LEU A 1 81 ? 18.958 8.807 -1.687 1.00 43.69 81 LEU A O 1
ATOM 640 N N . ARG A 1 82 ? 18.294 10.750 -2.594 1.00 43.19 82 ARG A N 1
ATOM 641 C CA . ARG A 1 82 ? 19.610 11.064 -3.153 1.00 43.19 82 ARG A CA 1
ATOM 642 C C . ARG A 1 82 ? 20.457 11.275 -1.914 1.00 43.19 82 ARG A C 1
ATOM 644 O O . ARG A 1 82 ? 20.263 12.277 -1.230 1.00 43.19 82 ARG A O 1
ATOM 651 N N . ILE A 1 83 ? 21.320 10.313 -1.588 1.00 45.78 83 ILE A N 1
ATOM 652 C CA . ILE A 1 83 ? 22.421 10.555 -0.667 1.00 45.78 83 ILE A CA 1
ATOM 653 C C . ILE A 1 83 ? 23.028 11.854 -1.180 1.00 45.78 83 ILE A C 1
ATOM 655 O O . ILE A 1 83 ? 23.500 11.906 -2.320 1.00 45.78 83 ILE A O 1
ATOM 659 N N . ILE A 1 84 ? 22.906 12.923 -0.394 1.00 48.44 84 ILE A N 1
ATOM 660 C CA . ILE A 1 84 ? 23.615 14.164 -0.656 1.00 48.44 84 ILE A CA 1
ATOM 661 C C . ILE A 1 84 ? 25.080 13.782 -0.475 1.00 48.44 84 ILE A C 1
ATOM 663 O O . ILE A 1 84 ? 25.614 13.808 0.630 1.00 48.44 84 ILE A O 1
ATOM 667 N N . ARG A 1 85 ? 25.714 13.330 -1.557 1.00 39.75 85 ARG A N 1
ATOM 668 C CA . ARG A 1 85 ? 27.161 13.397 -1.685 1.00 39.75 85 ARG A CA 1
ATOM 669 C C . ARG A 1 85 ? 27.442 14.897 -1.706 1.00 39.75 85 ARG A C 1
ATOM 671 O O . ARG A 1 85 ? 27.101 15.562 -2.684 1.00 39.75 85 ARG A O 1
ATOM 678 N N . ARG A 1 86 ? 27.883 15.424 -0.560 1.00 48.72 86 ARG A N 1
AT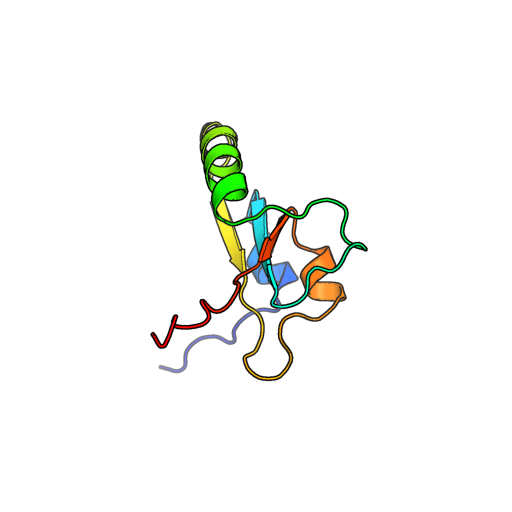OM 679 C CA . ARG A 1 86 ? 28.626 16.683 -0.542 1.00 48.72 86 ARG A CA 1
ATOM 680 C C . ARG A 1 86 ? 29.859 16.533 -1.420 1.00 48.72 86 ARG A C 1
ATOM 682 O O . ARG A 1 86 ? 30.400 15.402 -1.450 1.00 48.72 86 ARG A O 1
#

pLDDT: mean 83.71, std 14.55, range [39.75, 95.06]